Protein 1TEJ (pdb70)

Sequence (125 aa):
SVNPCCDPVICKPRDGEHCISGPCCNNCKFLNSGTICQRARGDGNHDYCTGITTDCPRNRYNNSVNPCCDPQTCKPIEGKHCISGPCCENCYFLRSGTICQRARGDGNNDYCTGITPDCPRNRYN

B-factor: mean 43.68, std 14.2, range [21.88, 93.53]

Nearest PDB structures (foldseek):
  1tej-assembly1_B  TM=1.016E+00  e=1.240E-13  Echis carinatus
  1rmr-assembly1_A-2  TM=1.002E+00  e=1.008E-11  Echis carinatus
  1tej-assembly1_A  TM=1.004E+00  e=4.757E-11  Echis carinatus
  1z1x-assembly1_A-2  TM=9.925E-01  e=5.206E-10  Echis carinatus
  3c05-assembly2_D  TM=8.806E-01  e=7.278E-07  unclassified

Solvent-accessible surface area: 9000 Å² total; per-residue (Å²): 119,56,37,115,9,7,36,42,58,82,10,108,41,126,152,64,51,92,6,28,75,35,84,0,16,81,128,18,92,55,48,122,78,48,52,62,32,104,159,34,239,61,140,51,76,30,20,92,5,51,23,135,55,35,73,35,31,154,22,197,194,115,175,86,46,34,115,9,6,39,41,115,66,4,128,29,74,173,61,81,88,6,31,74,35,86,0,16,101,121,15,89,57,46,208,67,44,55,59,35,109,169,38,242,74,100,64,49,26,21,90,3,45,25,132,47,49,72,35,23,156,26,198,191,106

Radius of gyration: 18.89 Å; Cα contacts (8 Å, |Δi|>4): 278; chains: 2; bounding box: 61×30×39 Å

CATH clas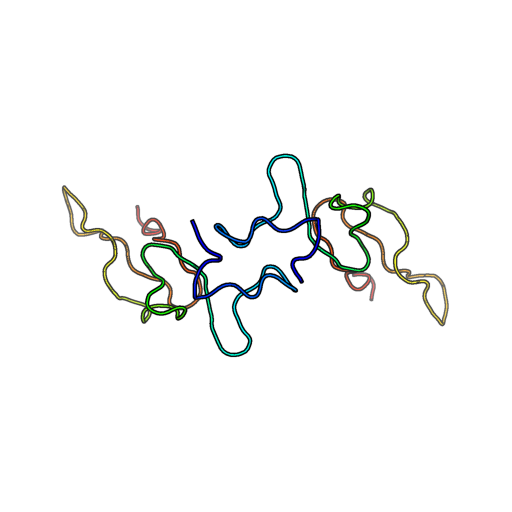sification: 4.10.70.10

InterPro domains:
  IPR001762 Disintegrin domain [PF00200] (3-59)
  IPR001762 Disintegrin domain [PR00289] (19-38)
  IPR001762 Disintegrin domain [PR00289] (47-59)
  IPR001762 Disintegrin domain [PS50214] (1-62)
  IPR001762 Disintegrin domain [SM00050] (1-62)
  IPR018358 Disintegrin, conserved site [PS00427] (19-38)
  IPR036436 Disintegrin domain superfamily [G3DSA:4.10.70.10] (1-62)
  IPR036436 Disintegrin domain superfamily [SSF57552] (2-61)

Foldseek 3Di:
DDQPQADVVVRDGDDPFQAGAALQADPRHGNQWFDFSAADPDDGQTFTGHRRDRYTDGRPVD/DDPQPQADPVVRAGDPPFQAGAEQQADPRHGHDWQDFRAQDPPDHQTWTGHRRDRYTDRRPVD

Structure (mmCIF, N/CA/C/O backbone):
data_1TEJ
#
_entry.id   1TEJ
#
_cell.length_a   90.718
_cell.length_b   90.718
_cell.length_c   55.477
_cell.angle_alpha   90.00
_cell.angle_beta   90.00
_cell.angle_gamma   90.00
#
_symmetry.space_group_name_H-M   'P 43 21 2'
#
loop_
_entity.id
_entity.type
_entity.pdbx_description
1 polymer 'disintegrin chain A'
2 polymer 'disintegrin chain B'
3 water water
#
loop_
_atom_site.group_PDB
_atom_site.id
_atom_site.type_symbol
_atom_site.label_atom_id
_atom_site.label_alt_id
_atom_site.label_comp_id
_atom_site.label_asym_id
_atom_site.label_entity_id
_atom_site.label_seq_id
_atom_site.pdbx_PDB_ins_code
_atom_site.Cartn_x
_atom_site.Cartn_y
_atom_site.Cartn_z
_atom_site.occupancy
_atom_site.B_iso_or_equiv
_atom_site.auth_seq_id
_atom_site.auth_comp_id
_atom_site.auth_asym_id
_atom_site.auth_atom_id
_atom_site.pdbx_PDB_model_num
ATOM 1 N N . SER A 1 2 ? -15.192 24.328 12.183 1.00 61.59 2 SER A N 1
ATOM 2 C CA . SER A 1 2 ? -15.566 22.891 12.359 1.00 60.64 2 SER A CA 1
ATOM 3 C C . SER A 1 2 ? -16.462 22.681 13.581 1.00 59.20 2 SER A C 1
ATOM 4 O O . SER A 1 2 ? -16.717 23.612 14.349 1.00 58.90 2 SER A O 1
ATOM 7 N N . VAL A 1 3 ? -16.943 21.452 13.738 1.00 55.08 3 VAL A N 1
ATOM 8 C CA . VAL A 1 3 ? -17.481 20.964 15.000 1.00 56.00 3 VAL A CA 1
ATOM 9 C C . VAL A 1 3 ? -16.527 19.929 15.605 1.00 54.98 3 VAL A C 1
ATOM 10 O O . VAL A 1 3 ? -15.957 19.113 14.872 1.00 52.54 3 VAL A O 1
ATOM 12 N N . ASN A 1 4 ? -16.285 20.018 16.916 1.00 54.25 4 ASN A N 1
ATOM 13 C CA . ASN A 1 4 ? -15.436 19.042 17.617 1.00 52.83 4 ASN A CA 1
ATOM 14 C C . ASN A 1 4 ? -16.127 17.678 17.585 1.00 50.84 4 ASN A C 1
ATOM 15 O O . ASN A 1 4 ? -17.348 17.617 17.717 1.00 49.16 4 ASN A O 1
ATOM 20 N N . PRO A 1 5 ? -15.371 16.588 17.423 1.00 48.79 5 PRO A N 1
ATOM 21 C CA . PRO A 1 5 ? -15.981 15.264 17.200 1.00 43.94 5 PRO A CA 1
ATOM 22 C C . PRO A 1 5 ? -16.817 14.731 18.368 1.00 40.46 5 PRO A C 1
ATOM 23 O O . PRO A 1 5 ? -17.644 13.845 18.158 1.00 38.43 5 PRO A O 1
ATOM 27 N N . CYS A 1 6 ? -16.670 15.323 19.556 1.00 33.27 6 CYS A N 1
ATOM 28 C CA . CYS A 1 6 ? -17.415 14.914 20.748 1.00 33.39 6 CYS A CA 1
ATOM 29 C C . CYS A 1 6 ? -18.779 15.632 20.887 1.00 35.65 6 CYS A C 1
ATOM 30 O O . CYS A 1 6 ? -19.684 15.145 21.570 1.00 34.12 6 CYS A O 1
ATOM 33 N N . CYS A 1 7 ? -18.931 16.756 20.193 1.00 34.44 7 CYS A N 1
ATOM 34 C CA . CYS A 1 7 ? -20.103 17.630 20.358 1.00 36.11 7 CYS A CA 1
ATOM 35 C C . CYS A 1 7 ? -21.341 17.196 19.558 1.00 36.33 7 CYS A C 1
ATOM 36 O O . CYS A 1 7 ? -21.257 17.038 18.336 1.00 35.52 7 CYS A O 1
ATOM 39 N N . ASP A 1 8 ? -22.507 17.204 20.209 1.00 37.96 8 ASP A N 1
ATOM 40 C CA . ASP A 1 8 ? -23.800 17.286 19.506 1.00 40.47 8 ASP A CA 1
ATOM 41 C C . ASP A 1 8 ? -24.270 18.743 19.404 1.00 40.48 8 ASP A C 1
ATOM 42 O O . ASP A 1 8 ? -24.662 19.319 20.399 1.00 41.59 8 ASP A O 1
ATOM 47 N N . PRO A 1 9 ? -24.165 19.354 18.227 1.00 41.38 9 PRO A N 1
ATOM 48 C CA . PRO A 1 9 ? -24.281 20.811 18.097 1.00 45.22 9 PRO A CA 1
ATOM 49 C C . PRO A 1 9 ? -25.733 21.305 18.059 1.00 48.49 9 PRO A C 1
ATOM 50 O O . PRO A 1 9 ? -25.949 22.517 18.126 1.00 48.24 9 PRO A O 1
ATOM 54 N N . VAL A 1 10 ? -26.691 20.382 18.114 1.00 50.22 10 VAL A N 1
ATOM 55 C CA . VAL A 1 10 ? -28.106 20.725 18.190 1.00 56.10 10 VAL A CA 1
ATOM 56 C C . VAL A 1 10 ? -28.478 20.907 19.651 1.00 57.36 10 VAL A C 1
ATOM 57 O O . VAL A 1 10 ? -29.108 21.893 20.035 1.00 59.97 10 VAL A O 1
ATOM 61 N N . ILE A 1 11 ? -27.903 20.055 20.489 1.00 57.62 11 ILE A N 1
ATOM 62 C CA . ILE A 1 11 ? -28.086 20.166 21.926 1.00 56.14 11 ILE A CA 1
ATOM 63 C C . ILE A 1 11 ? -27.006 21.014 22.603 1.00 52.48 11 ILE A C 1
ATOM 64 O O . ILE A 1 11 ? -27.202 21.505 23.704 1.00 52.58 11 ILE A O 1
ATOM 69 N N . CYS A 1 12 ? -25.860 21.186 21.957 1.00 47.83 12 CYS A N 1
ATOM 70 C CA . CYS A 1 12 ? -24.666 21.655 22.670 1.00 44.19 12 CYS A CA 1
ATOM 71 C C . CYS A 1 12 ? -24.364 20.824 23.910 1.00 41.79 12 CYS A C 1
ATOM 72 O O . CYS A 1 12 ? -24.045 21.373 24.963 1.00 42.42 12 CYS A O 1
ATOM 75 N N . LYS A 1 13 ? -24.388 19.501 23.771 1.00 41.30 13 LYS A N 1
ATOM 76 C CA . LYS A 1 13 ? -23.821 18.619 24.795 1.00 40.86 13 LYS A CA 1
ATOM 77 C C . LYS A 1 13 ? -22.964 17.541 24.145 1.00 36.98 13 LYS A C 1
ATOM 78 O O . LYS A 1 13 ? -23.093 17.296 22.950 1.00 35.97 13 LYS A O 1
ATOM 84 N N . PRO A 1 14 ? -22.216 16.789 24.951 1.00 38.32 14 PRO A N 1
ATOM 85 C CA . 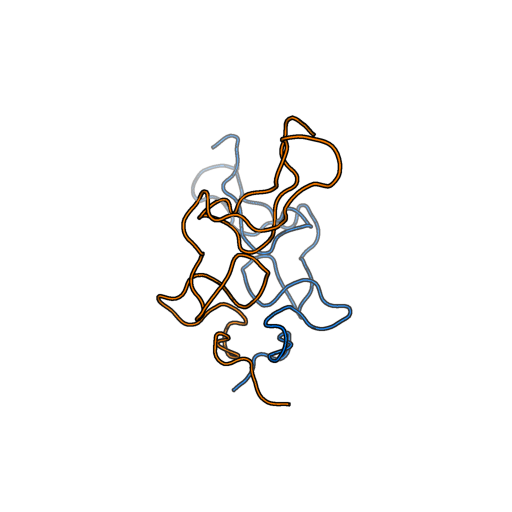PRO A 1 14 ? -21.540 15.594 24.436 1.00 36.88 14 PRO A CA 1
ATOM 86 C C . PRO A 1 14 ? -22.542 14.633 23.798 1.00 39.18 14 PRO A C 1
ATOM 87 O O . PRO A 1 14 ? -23.671 14.479 24.284 1.00 38.85 14 PRO A O 1
ATOM 91 N N . ARG A 1 15 ? -22.132 14.011 22.700 1.00 39.73 15 ARG A N 1
ATOM 92 C CA . ARG A 1 15 ? -22.972 13.048 22.001 1.00 42.70 15 ARG A CA 1
ATOM 93 C C . ARG A 1 15 ? -23.350 11.838 22.838 1.00 46.24 15 ARG A C 1
ATOM 94 O O . ARG A 1 15 ? -22.661 11.470 23.800 1.00 39.28 15 ARG A O 1
ATOM 102 N N . ASP A 1 16 ? -24.435 11.188 22.423 1.00 48.49 16 ASP A N 1
ATOM 103 C CA . ASP A 1 16 ? -24.955 10.022 23.128 1.00 52.49 16 ASP A CA 1
ATOM 104 C C . ASP A 1 16 ? -23.844 9.008 23.369 1.00 49.88 16 ASP A C 1
ATOM 105 O O . ASP A 1 16 ? -23.065 8.722 22.472 1.00 50.21 16 ASP A O 1
ATOM 110 N N . GLY A 1 17 ? -23.711 8.546 24.606 1.00 52.28 17 GLY A N 1
ATOM 111 C CA . GLY A 1 17 ? -22.651 7.614 24.948 1.00 51.40 17 GLY A CA 1
ATOM 112 C C . GLY A 1 17 ? -21.338 8.252 25.385 1.00 51.69 17 GLY A C 1
ATOM 113 O O . GLY A 1 17 ? -20.436 7.542 25.845 1.00 53.48 17 GLY A O 1
ATOM 114 N N . GLU A 1 18 ? -21.208 9.573 25.255 1.00 46.77 18 GLU A N 1
ATOM 115 C CA . GLU A 1 18 ? -19.943 10.231 25.601 1.00 41.09 18 GLU A CA 1
ATOM 116 C C . GLU A 1 18 ? -20.063 11.020 26.903 1.00 39.89 18 GLU A C 1
ATOM 117 O O . GLU A 1 18 ? -21.162 11.153 27.437 1.00 40.30 18 GLU A O 1
ATOM 123 N N . HIS A 1 19 ? -18.937 11.511 27.429 1.00 36.38 19 HIS A N 1
ATOM 124 C CA . HIS A 1 19 ? -18.892 12.070 28.784 1.00 35.38 19 HIS A CA 1
ATOM 125 C C . HIS A 1 19 ? -18.638 13.580 28.715 1.00 33.37 19 HIS A C 1
ATOM 126 O O . HIS A 1 19 ? -19.045 14.321 29.625 1.00 32.27 19 HIS A O 1
ATOM 133 N N . CYS A 1 20 ? -17.714 13.955 27.824 1.00 30.68 20 CYS A N 1
ATOM 134 C CA . CYS A 1 20 ? -17.025 15.246 27.869 1.00 32.15 20 CYS A CA 1
ATOM 135 C C . CYS A 1 20 ? -16.536 15.662 26.474 1.00 31.78 20 CYS A C 1
ATOM 136 O O . CYS A 1 20 ? -16.539 14.845 25.537 1.00 34.64 20 CYS A O 1
ATOM 139 N N . ILE A 1 21 ? -16.103 16.917 26.350 1.00 33.52 21 ILE A N 1
ATOM 140 C CA . ILE A 1 21 ? -15.597 17.469 25.092 1.00 33.74 21 ILE A CA 1
ATOM 141 C C . ILE A 1 21 ? -14.070 17.597 25.056 1.00 36.15 21 ILE A C 1
ATOM 142 O O . ILE A 1 21 ? -13.417 17.072 24.147 1.00 34.46 21 ILE A O 1
ATOM 147 N N . SER A 1 22 ? -13.517 18.368 25.990 1.00 32.59 22 SER A N 1
ATOM 148 C CA . SER A 1 22 ? -12.082 18.593 26.062 1.00 38.10 22 SER A CA 1
ATOM 149 C C . SER A 1 22 ? -11.687 18.886 27.509 1.00 34.77 22 SER A C 1
ATOM 150 O O . SER A 1 22 ? -12.543 18.925 28.391 1.00 36.78 22 SER A O 1
ATOM 153 N N . GLY A 1 23 ? -10.404 19.111 27.768 1.00 35.14 23 GLY A N 1
ATOM 154 C CA . GLY A 1 23 ? -9.972 19.366 29.137 1.00 32.48 23 GLY A CA 1
ATOM 155 C C . GLY A 1 23 ? -8.915 18.363 29.563 1.00 31.93 23 GLY A C 1
ATOM 156 O O . GLY A 1 23 ? -8.707 17.394 28.858 1.00 31.74 23 GLY A O 1
ATOM 157 N N . PRO A 1 24 ? -8.093 18.715 30.551 1.00 29.63 24 PRO A N 1
ATOM 158 C CA . PRO A 1 24 ? -6.943 17.879 30.913 1.00 31.80 24 PRO A CA 1
ATOM 159 C C . PRO A 1 24 ? -7.398 16.480 31.341 1.00 30.49 24 PRO A C 1
ATOM 160 O O . PRO A 1 24 ? -6.580 15.577 31.243 1.00 31.48 24 PRO A O 1
ATOM 164 N N . CYS A 1 25 ? -8.612 16.345 31.889 1.00 26.97 25 CYS A N 1
ATOM 165 C CA . CYS A 1 25 ? -9.141 15.049 32.345 1.00 26.14 25 CYS A CA 1
ATOM 166 C C . CYS A 1 25 ? -10.234 14.468 31.442 1.00 28.08 25 CYS A C 1
ATOM 167 O O . CYS A 1 25 ? -11.050 13.648 31.888 1.00 27.29 25 CYS A O 1
ATOM 170 N N . CYS A 1 26 ? -10.136 14.775 30.144 1.00 28.29 26 CYS A N 1
ATOM 171 C CA . CYS A 1 26 ? -10.987 14.225 29.086 1.00 31.37 26 CYS A CA 1
ATOM 172 C C . CYS A 1 26 ? -10.057 13.671 27.996 1.00 31.26 26 CYS A C 1
ATOM 173 O O . CYS A 1 26 ? -9.079 14.327 27.641 1.00 35.15 26 CYS A O 1
ATOM 176 N N . ASN A 1 27 ? -10.367 12.492 27.465 1.00 31.58 27 ASN A N 1
ATOM 177 C CA . ASN A 1 27 ? -9.587 11.890 26.364 1.00 33.86 27 ASN A CA 1
ATOM 178 C C . ASN A 1 27 ? -10.523 11.016 25.520 1.00 33.10 27 ASN A C 1
ATOM 179 O O . ASN A 1 27 ? -11.342 10.255 26.051 1.00 30.07 27 ASN A O 1
ATOM 184 N N . ASN A 1 28 ? -10.579 11.326 24.229 1.00 35.09 28 ASN A N 1
ATOM 185 C CA . ASN A 1 28 ? -11.550 10.713 23.332 1.00 36.70 28 ASN A CA 1
ATOM 186 C C . ASN A 1 28 ? -12.999 10.808 23.815 1.00 35.10 28 ASN A C 1
ATOM 187 O O . ASN A 1 28 ? -13.752 9.834 23.731 1.00 32.46 28 ASN A O 1
ATOM 192 N N . CYS A 1 29 ? -13.403 11.980 24.308 1.00 34.01 29 CYS A N 1
ATOM 193 C CA . CYS A 1 29 ? -14.799 12.196 24.723 1.00 30.30 29 CYS A CA 1
ATOM 194 C C . CYS A 1 29 ? -15.206 11.474 26.022 1.00 34.81 29 CYS A C 1
ATOM 195 O O . CYS A 1 29 ? -16.375 11.538 26.425 1.00 32.83 29 CYS A O 1
ATOM 198 N N . LYS A 1 30 ? -14.253 10.817 26.687 1.00 31.94 30 LYS A N 1
ATOM 199 C CA . LYS A 1 30 ? -14.520 10.210 27.994 1.00 33.16 30 LYS A CA 1
ATOM 200 C C . LYS A 1 30 ? -13.682 10.806 29.143 1.00 30.39 30 LYS A C 1
ATOM 201 O O . LYS A 1 30 ? -12.584 11.294 28.906 1.00 29.69 30 LYS A O 1
ATOM 207 N N . PHE A 1 31 ? -14.164 10.700 30.381 1.00 28.77 31 PHE A N 1
ATOM 208 C CA . PHE A 1 31 ? -13.393 11.141 31.549 1.00 26.79 31 PHE A CA 1
ATOM 209 C C . PHE A 1 31 ? -12.178 10.216 31.765 1.00 30.87 31 PHE A C 1
ATOM 210 O O . PHE A 1 31 ? -12.312 8.997 31.697 1.00 30.95 31 PHE A O 1
ATOM 218 N N . LEU A 1 32 ? -11.019 10.767 32.115 1.00 27.72 32 LEU A N 1
ATOM 219 C CA . LEU A 1 32 ? -9.909 9.892 32.552 1.00 28.10 32 LEU A CA 1
ATOM 220 C C . LEU A 1 32 ? -10.252 9.300 33.924 1.00 29.90 32 LEU A C 1
ATOM 221 O O . LEU A 1 32 ? -11.001 9.908 34.716 1.00 27.45 32 LEU A O 1
ATOM 226 N N . ASN A 1 33 ? -9.687 8.131 34.232 1.00 28.70 33 ASN A N 1
ATOM 227 C CA . ASN A 1 33 ? -10.017 7.445 35.481 1.00 28.04 33 ASN A CA 1
ATOM 228 C C . ASN A 1 33 ? -9.676 8.309 36.691 1.00 26.24 33 ASN A C 1
ATOM 229 O O . ASN A 1 33 ? -8.659 9.013 36.707 1.00 28.08 33 ASN A O 1
ATOM 234 N N . SER A 1 34 ? -10.509 8.218 37.723 1.00 26.62 34 SER A N 1
ATOM 235 C CA . SER A 1 34 ? -10.206 8.798 39.028 1.00 30.11 34 SER A CA 1
ATOM 236 C C . SER A 1 34 ? -8.816 8.411 39.508 1.00 31.58 34 SER A C 1
ATOM 237 O O . SER A 1 34 ? -8.489 7.222 39.523 1.00 28.52 34 SER A O 1
ATOM 240 N N . GLY A 1 35 ? -8.066 9.388 40.007 1.00 27.84 35 GLY A N 1
ATOM 241 C CA . GLY A 1 35 ? -6.676 9.153 40.415 1.00 29.14 35 GLY A CA 1
ATOM 242 C C . GLY A 1 35 ? -5.566 9.345 39.382 1.00 26.03 35 GLY A C 1
ATOM 243 O O . GLY A 1 35 ? -4.378 9.239 39.721 1.00 29.32 35 GLY A O 1
ATOM 244 N N . THR A 1 36 ? -5.914 9.520 38.112 1.00 25.25 36 THR A N 1
ATOM 245 C CA . THR A 1 36 ? -4.914 9.782 37.069 1.00 28.67 36 THR A CA 1
ATOM 246 C C . THR A 1 36 ? -4.232 11.120 37.386 1.00 31.28 36 THR A C 1
ATOM 247 O O . THR A 1 36 ? -4.918 12.116 37.624 1.00 29.66 36 THR A O 1
ATOM 251 N N . ILE A 1 37 ? -2.901 11.183 37.393 1.00 30.54 37 ILE A N 1
ATOM 252 C CA . ILE A 1 37 ? -2.237 12.459 37.718 1.00 30.87 37 ILE A CA 1
ATOM 253 C C . ILE A 1 37 ? -2.407 13.424 36.538 1.00 30.14 37 ILE A C 1
ATOM 254 O O . ILE A 1 37 ? -2.152 13.035 35.395 1.00 29.81 37 ILE A O 1
ATOM 259 N N . CYS A 1 38 ? -2.953 14.623 36.773 1.00 29.75 38 CYS A N 1
ATOM 260 C CA . CYS A 1 38 ? -3.125 15.589 35.683 1.00 30.12 38 CYS A CA 1
ATOM 261 C C . CYS A 1 38 ? -2.162 16.780 35.708 1.00 31.95 38 CYS A C 1
ATOM 262 O O . CYS A 1 38 ? -2.002 17.483 34.687 1.00 30.85 38 CYS A O 1
ATOM 265 N N . GLN A 1 39 ? -1.497 16.984 36.842 1.00 29.51 39 GLN A N 1
ATOM 266 C CA . GLN A 1 39 ? -0.365 17.918 36.905 1.00 33.51 39 GLN A CA 1
ATOM 267 C C . GLN A 1 39 ? 0.568 17.601 38.068 1.00 33.81 39 GLN A C 1
ATOM 268 O O . GLN A 1 39 ? 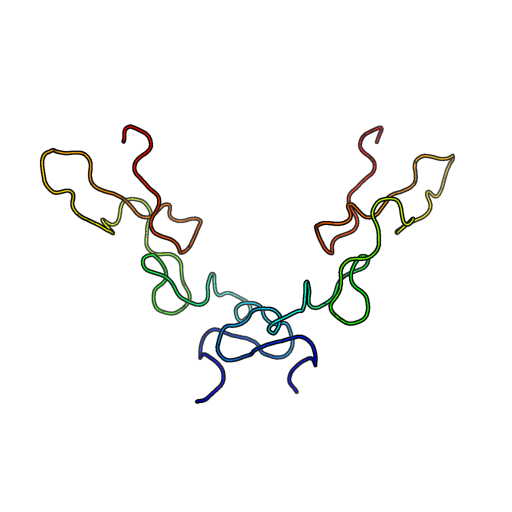0.131 17.530 39.226 1.00 33.45 39 GLN A O 1
ATOM 274 N N . ARG A 1 40 ? 1.855 17.417 37.781 1.00 29.94 40 ARG A N 1
ATOM 275 C CA . ARG A 1 40 ? 2.805 17.089 38.831 1.00 29.79 40 ARG A CA 1
ATOM 276 C C . ARG A 1 40 ? 3.286 18.363 39.508 1.00 34.88 40 ARG A C 1
ATOM 277 O O . ARG A 1 40 ? 3.350 19.412 38.866 1.00 34.46 40 ARG A O 1
ATOM 285 N N . ALA A 1 41 ? 3.440 18.309 40.830 1.00 36.51 41 ALA A N 1
ATOM 286 C CA . ALA A 1 41 ? 3.777 19.497 41.615 1.00 42.39 41 ALA A CA 1
ATOM 287 C C . ALA A 1 41 ? 5.227 19.922 41.370 1.00 44.04 41 ALA A C 1
ATOM 288 O O . ALA A 1 41 ? 6.093 19.065 41.278 1.00 44.14 41 ALA A O 1
ATOM 290 N N . ARG A 1 42 ? 5.513 21.221 41.456 1.00 50.07 42 ARG A N 1
ATOM 291 C CA . ARG A 1 42 ? 6.896 21.706 41.377 1.00 53.99 42 ARG A CA 1
ATOM 292 C C . ARG A 1 42 ? 7.741 21.300 42.586 1.00 58.97 42 ARG A C 1
ATOM 293 O O . ARG A 1 42 ? 8.772 20.641 42.445 1.00 61.55 42 ARG A O 1
ATOM 301 N N . GLY A 1 43 ? 7.288 21.657 43.783 1.00 62.44 43 GLY A N 1
ATOM 302 C CA . GLY A 1 43 ? 8.003 21.287 44.990 1.00 65.50 43 GLY A CA 1
ATOM 303 C C . GLY A 1 43 ? 7.234 20.281 45.818 1.00 67.35 43 GLY A C 1
ATOM 304 O O . GLY A 1 43 ? 6.095 20.534 46.206 1.00 70.36 43 GLY A O 1
ATOM 305 N N . ASP A 1 44 ? 7.882 19.168 46.149 1.00 68.30 44 ASP A N 1
ATOM 306 C CA . ASP A 1 44 ? 7.259 18.117 46.951 1.00 68.51 44 ASP A CA 1
ATOM 307 C C . ASP A 1 44 ? 6.153 17.385 46.194 1.00 66.39 44 ASP A C 1
ATOM 308 O O . ASP A 1 44 ? 6.250 17.194 44.980 1.00 66.78 44 ASP A O 1
ATOM 313 N N . GLY A 1 45 ? 5.178 16.856 46.927 1.00 62.03 45 GLY A N 1
ATOM 314 C CA . GLY A 1 45 ? 4.463 15.678 46.465 1.00 58.95 45 GLY A CA 1
ATOM 315 C C . GLY A 1 45 ? 2.947 15.793 46.443 1.00 55.01 45 GLY A C 1
ATOM 316 O O . GLY A 1 45 ? 2.248 14.786 46.327 1.00 55.24 45 GLY A O 1
ATOM 317 N N . ASN A 1 46 ? 2.436 17.014 46.562 1.00 50.77 46 ASN A N 1
ATOM 318 C CA . ASN A 1 46 ? 1.004 17.260 46.469 1.00 48.14 46 ASN A CA 1
ATOM 319 C C . ASN A 1 46 ? 0.561 17.482 45.016 1.00 44.36 46 ASN A C 1
ATOM 320 O O . ASN A 1 46 ? 0.432 18.630 44.585 1.00 46.44 46 ASN A O 1
ATOM 325 N N . HIS A 1 47 ? 0.385 16.402 44.252 1.00 39.41 47 HIS A N 1
ATOM 326 C CA . HIS A 1 47 ? 0.058 16.502 42.811 1.00 37.14 47 HIS A CA 1
ATOM 327 C C . HIS A 1 47 ? -1.436 16.788 42.604 1.00 36.75 47 HIS A C 1
ATOM 328 O O . HIS A 1 47 ? -2.221 16.666 43.557 1.00 33.35 47 HIS A O 1
ATOM 335 N N . ASP A 1 48 ? -1.842 17.158 41.387 1.00 31.57 48 ASP A N 1
ATOM 336 C CA . ASP A 1 48 ? -3.283 17.300 41.108 1.00 30.49 48 ASP A CA 1
ATOM 337 C C . ASP A 1 48 ? -3.751 16.045 40.363 1.00 29.73 48 ASP A C 1
ATOM 338 O O . ASP A 1 48 ? -3.038 15.542 39.465 1.00 28.55 48 ASP A O 1
ATOM 343 N N . TYR A 1 49 ? -4.934 15.542 40.730 1.00 28.54 49 TYR A N 1
ATOM 344 C CA . TYR A 1 49 ? -5.465 14.273 40.194 1.00 27.27 49 TYR A CA 1
ATOM 345 C C . TYR A 1 49 ? -6.855 14.442 39.551 1.00 28.08 49 TYR A C 1
ATOM 346 O O . TYR A 1 49 ? -7.673 15.224 40.051 1.00 28.37 49 TYR A O 1
ATOM 355 N N . CYS A 1 50 ? -7.141 13.660 38.509 1.00 23.21 50 CYS A N 1
ATOM 356 C CA . CYS A 1 50 ? -8.476 13.619 37.876 1.00 28.19 50 CYS A CA 1
ATOM 357 C C . CYS A 1 50 ? -9.515 13.025 38.839 1.00 27.57 50 CYS A C 1
ATOM 358 O O . CYS A 1 50 ? -9.166 12.174 39.661 1.00 26.81 50 CYS A O 1
ATOM 361 N N . THR A 1 51 ? -10.759 13.518 38.791 1.00 27.21 51 THR A N 1
ATOM 362 C CA . THR A 1 51 ? -11.816 13.038 39.699 1.00 25.82 51 THR A CA 1
ATOM 363 C C . THR A 1 51 ? -12.522 11.772 39.248 1.00 26.84 51 THR A C 1
ATOM 364 O O . THR A 1 51 ? -13.266 11.165 40.029 1.00 26.03 51 THR A O 1
ATOM 368 N N . GLY A 1 52 ? -12.492 11.523 37.942 1.00 24.12 52 GLY A N 1
ATOM 369 C CA . GLY A 1 52 ? -13.317 10.500 37.340 1.00 26.23 52 GLY A CA 1
ATOM 370 C C . GLY A 1 52 ? -14.680 10.965 36.841 1.00 30.68 52 GLY A C 1
ATOM 371 O O . GLY A 1 52 ? -15.354 10.189 36.162 1.00 30.35 52 GLY A O 1
ATOM 372 N N . ILE A 1 53 ? -15.122 12.157 37.252 1.00 27.45 53 ILE A N 1
ATOM 373 C CA . ILE A 1 53 ? -16.490 12.622 36.933 1.00 30.45 53 ILE A CA 1
ATOM 374 C C . ILE A 1 53 ? -16.587 14.051 36.344 1.00 31.21 53 ILE A C 1
ATOM 375 O O . ILE A 1 53 ? -17.700 14.595 36.201 1.00 30.82 53 ILE A O 1
ATOM 380 N N . THR A 1 54 ? -15.438 14.704 36.142 1.00 29.14 54 THR A N 1
ATOM 381 C CA . THR A 1 54 ? -15.333 16.034 35.500 1.00 29.53 54 THR A CA 1
ATOM 382 C C . THR A 1 54 ? -14.091 16.071 34.608 1.00 32.63 54 THR A C 1
ATOM 383 O O . THR A 1 54 ? -13.209 15.202 34.732 1.00 28.86 54 THR A O 1
ATOM 387 N N . THR A 1 55 ? -14.000 17.073 33.731 1.00 29.29 55 THR A N 1
ATOM 388 C CA . THR A 1 55 ? -12.885 17.172 32.785 1.00 28.57 55 THR A CA 1
ATOM 389 C C . THR A 1 55 ? -11.791 18.155 33.191 1.00 30.35 55 THR A C 1
ATOM 390 O O . THR A 1 55 ? -10.740 18.227 32.531 1.00 30.79 55 THR A O 1
ATOM 394 N N . ASP A 1 56 ? -12.006 18.890 34.280 1.00 28.97 56 ASP A N 1
ATOM 395 C CA . ASP A 1 56 ? -10.982 19.829 34.752 1.00 30.75 56 ASP A CA 1
ATOM 396 C C . ASP A 1 56 ? -9.866 19.105 35.529 1.00 31.83 56 ASP A C 1
ATOM 397 O O . ASP A 1 56 ? -9.981 17.933 35.846 1.00 34.54 56 ASP A O 1
ATOM 402 N N . CYS A 1 57 ? -8.812 19.831 35.885 1.00 27.85 57 CYS A N 1
ATOM 403 C CA . CYS A 1 57 ? -7.761 19.298 36.757 1.00 31.74 57 CYS A CA 1
ATOM 404 C C . CYS A 1 57 ? -7.760 20.037 38.086 1.00 30.88 57 CYS A C 1
ATOM 405 O O . CYS A 1 57 ? -7.135 21.098 38.186 1.00 32.88 57 CYS A O 1
ATOM 408 N N . PRO A 1 58 ? -8.445 19.523 39.114 1.00 31.97 58 PRO A N 1
ATOM 409 C CA . PRO A 1 58 ? -8.637 20.312 40.345 1.00 32.23 58 PRO A CA 1
ATOM 410 C C . PRO A 1 58 ? -7.375 20.434 41.196 1.00 37.28 58 PRO A C 1
ATOM 411 O O . PRO A 1 58 ? -6.567 19.499 41.296 1.00 33.59 58 PRO A O 1
ATOM 415 N N . ARG A 1 59 ? -7.211 21.605 41.804 1.00 35.22 59 ARG A N 1
ATOM 416 C CA . ARG A 1 59 ? -6.138 21.858 42.765 1.00 41.13 59 ARG A CA 1
ATOM 417 C C . ARG A 1 59 ? -6.186 20.939 43.986 1.00 40.09 59 ARG A C 1
ATOM 418 O O . ARG A 1 59 ? -7.198 20.834 44.679 1.00 40.38 59 ARG A O 1
ATOM 426 N N . ASN A 1 60 ? -5.036 20.355 44.294 1.00 39.87 60 ASN A N 1
ATOM 427 C CA . ASN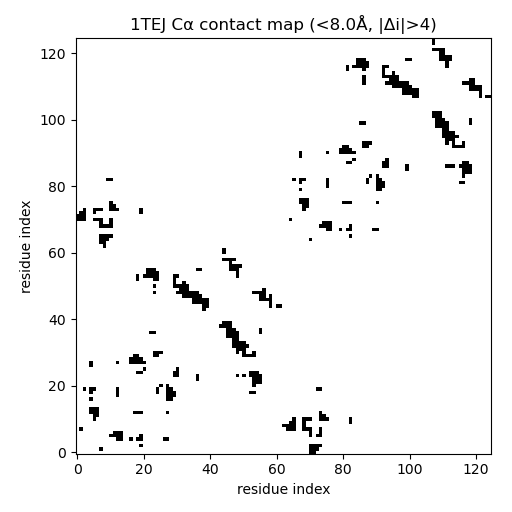 A 1 60 ? -4.866 19.463 45.435 1.00 39.65 60 ASN A CA 1
ATOM 428 C C . ASN A 1 60 ? -5.351 20.140 46.725 1.00 39.29 60 ASN A C 1
ATOM 429 O O . ASN A 1 60 ? -4.978 21.274 46.982 1.00 41.23 60 ASN A O 1
ATOM 434 N N . ARG A 1 61 ? -6.208 19.466 47.488 1.00 41.77 61 ARG A N 1
ATOM 435 C CA . ARG A 1 61 ? -6.961 20.095 48.582 1.00 45.96 61 ARG A CA 1
ATOM 436 C C . ARG A 1 61 ? -6.136 20.247 49.852 1.00 49.51 61 ARG A C 1
ATOM 437 O O . ARG A 1 61 ? -6.588 20.883 50.810 1.00 49.05 61 ARG A O 1
ATOM 445 N N . TYR A 1 62 ? -5.073 19.457 49.964 1.00 51.91 62 TYR A N 1
ATOM 446 C CA . TYR A 1 62 ? -4.084 19.676 51.013 1.00 54.49 62 TYR A CA 1
ATOM 447 C C . TYR A 1 62 ? -3.272 20.906 50.657 1.00 57.97 62 TYR A C 1
ATOM 448 O O . TYR A 1 62 ? -2.526 21.446 51.481 1.00 59.53 62 TYR A O 1
ATOM 457 N N . ASN A 1 63 ? -3.460 21.371 49.428 1.00 60.39 63 ASN A N 1
ATOM 458 C CA . ASN A 1 63 ? -3.005 22.694 49.042 1.00 64.06 63 ASN A CA 1
ATOM 459 C C . ASN A 1 63 ? -1.641 22.651 48.355 1.00 65.48 63 ASN A C 1
ATOM 460 O O . ASN A 1 63 ? -1.530 22.265 47.186 1.00 65.96 63 ASN A O 1
ATOM 465 N N . ASN B 2 1 ? -31.663 19.100 11.925 1.00 69.04 1 ASN B N 1
ATOM 466 C CA . ASN B 2 1 ? -31.717 20.590 11.893 1.00 68.07 1 ASN B CA 1
ATOM 467 C C . ASN B 2 1 ? -30.321 21.206 11.898 1.00 65.71 1 ASN B C 1
ATOM 468 O O . ASN B 2 1 ? -29.334 20.520 11.634 1.00 66.56 1 ASN B O 1
ATOM 473 N N . SER B 2 2 ? -30.243 22.487 12.247 1.00 59.72 2 SER B N 1
ATOM 474 C CA . SER B 2 2 ? -28.987 23.222 12.230 1.00 57.87 2 SER B CA 1
ATOM 475 C C . SER B 2 2 ? -28.357 23.198 13.627 1.00 56.36 2 SER B C 1
ATOM 476 O O . SER B 2 2 ? -28.997 22.788 14.595 1.00 56.71 2 SER B O 1
ATOM 479 N N . VAL B 2 3 ? -27.124 23.680 13.743 1.00 54.61 3 VAL B N 1
ATOM 480 C CA . VAL B 2 3 ? -26.558 23.964 15.059 1.00 53.94 3 VAL B CA 1
ATOM 481 C C . VAL B 2 3 ? -27.403 25.019 15.764 1.00 52.44 3 VAL B C 1
ATOM 482 O O . VAL B 2 3 ? -27.908 25.948 15.127 1.00 51.23 3 VAL B O 1
ATOM 484 N N . ASN B 2 4 ? -27.661 24.792 17.048 1.00 48.68 4 ASN B N 1
ATOM 485 C CA . ASN B 2 4 ? -28.448 25.729 17.865 1.00 47.92 4 ASN B CA 1
ATOM 486 C C . ASN B 2 4 ? -27.864 27.132 17.806 1.00 42.59 4 ASN B C 1
ATOM 487 O O . ASN B 2 4 ? -26.637 27.285 17.862 1.00 44.52 4 ASN B O 1
ATOM 492 N N . PRO B 2 5 ? -28.700 28.165 17.672 1.00 41.16 5 PRO B N 1
ATOM 493 C CA . PRO B 2 5 ? -28.164 29.517 17.480 1.00 38.98 5 PRO B CA 1
ATOM 494 C C . PRO B 2 5 ? -27.303 29.976 18.648 1.00 35.69 5 PRO B C 1
ATOM 495 O O . PRO B 2 5 ? -26.542 30.916 18.464 1.00 35.25 5 PRO B O 1
ATOM 499 N N . CYS B 2 6 ? -27.453 29.367 19.825 1.00 32.38 6 CYS B N 1
ATOM 500 C CA . CYS B 2 6 ? -26.711 29.798 21.001 1.00 32.28 6 CYS B CA 1
ATOM 501 C C . CYS B 2 6 ? -25.387 29.011 21.127 1.00 35.48 6 CYS B C 1
ATOM 502 O O . CYS B 2 6 ? -24.500 29.399 21.883 1.00 32.64 6 CYS B O 1
ATOM 505 N N . CYS B 2 7 ? -25.246 27.941 20.349 1.00 36.01 7 CYS B N 1
ATOM 506 C CA . CYS B 2 7 ? -24.143 26.983 20.546 1.00 38.71 7 CYS B CA 1
ATOM 507 C C . CYS B 2 7 ? -22.928 27.333 19.694 1.00 41.35 7 CYS B C 1
ATOM 508 O O . CYS B 2 7 ? -23.070 27.540 18.489 1.00 41.83 7 CYS B O 1
ATOM 511 N N . ASP B 2 8 ? -21.727 27.280 20.280 1.00 38.45 8 ASP B N 1
ATOM 512 C CA . ASP B 2 8 ? -20.493 27.318 19.495 1.00 39.96 8 ASP B CA 1
ATOM 513 C C . ASP B 2 8 ? -19.973 25.891 19.300 1.00 38.84 8 ASP B C 1
ATOM 514 O O . ASP B 2 8 ? -19.606 25.243 20.277 1.00 39.36 8 ASP B O 1
ATOM 519 N N . PRO B 2 9 ? -20.141 25.341 18.098 1.00 38.34 9 PRO B N 1
ATOM 520 C CA . PRO B 2 9 ? -19.941 23.901 17.874 1.00 37.57 9 PRO B CA 1
ATOM 521 C C . PRO B 2 9 ? -18.458 23.529 18.014 1.00 40.02 9 PRO B C 1
ATOM 522 O O . PRO B 2 9 ? -18.137 22.364 18.232 1.00 40.79 9 PRO B O 1
ATOM 526 N N . GLN B 2 10 ? -17.572 24.522 17.976 1.00 44.48 10 GLN B N 1
ATOM 527 C CA . GLN B 2 10 ? -16.139 24.282 18.192 1.00 48.08 10 GLN B CA 1
ATOM 528 C C . GLN B 2 10 ? -15.838 23.939 19.655 1.00 49.23 10 GLN B C 1
ATOM 529 O O . GLN B 2 10 ? -14.890 23.192 19.945 1.00 49.13 10 GLN B O 1
ATOM 535 N N . THR B 2 11 ? -16.658 24.457 20.573 1.00 46.01 11 THR B N 1
ATOM 536 C CA . THR B 2 11 ? -16.428 24.257 22.006 1.00 44.46 11 THR B CA 1
ATOM 537 C C . THR B 2 11 ? -17.511 23.428 22.682 1.00 42.64 11 THR B C 1
ATOM 538 O O . THR B 2 11 ? -17.330 22.947 23.801 1.00 43.85 11 THR B O 1
ATOM 542 N N . CYS B 2 12 ? -18.662 23.308 22.029 1.00 39.27 12 CYS B N 1
ATOM 543 C CA . CYS B 2 12 ? -19.872 22.780 22.655 1.00 34.34 12 CYS B CA 1
ATOM 544 C C . CYS B 2 12 ? -20.270 23.520 23.935 1.00 35.37 12 CYS B C 1
ATOM 545 O O . CYS B 2 12 ? -20.778 22.909 24.884 1.00 37.55 12 CYS B O 1
ATOM 548 N N . LYS B 2 13 ? -20.060 24.831 23.943 1.00 33.94 13 LYS B N 1
ATOM 549 C CA . LYS B 2 13 ? -20.550 25.696 25.029 1.00 35.22 13 LYS B CA 1
ATOM 550 C C . LYS B 2 13 ? -21.296 26.858 24.371 1.00 34.88 13 LYS B C 1
ATOM 551 O O . LYS B 2 13 ? -21.151 27.071 23.159 1.00 33.11 13 LYS B O 1
ATOM 557 N N . PRO B 2 14 ? -21.999 27.670 25.166 1.00 32.03 14 PRO B N 1
ATOM 558 C CA . PRO B 2 14 ? -22.595 28.909 24.641 1.00 32.68 14 PRO B CA 1
ATOM 559 C C . PRO B 2 14 ? -21.551 29.789 23.942 1.00 34.30 14 PRO B C 1
ATOM 560 O O . PRO B 2 14 ? -20.411 29.894 24.401 1.00 36.23 14 PRO B O 1
ATOM 564 N N . ILE B 2 15 ? -21.960 30.501 22.904 1.00 34.36 15 ILE B N 1
ATOM 565 C CA . ILE B 2 15 ? -21.089 31.500 22.283 1.00 38.61 15 ILE B CA 1
ATOM 566 C C . ILE B 2 15 ? -20.609 32.517 23.306 1.00 42.47 15 ILE B C 1
ATOM 567 O O . ILE B 2 15 ? -21.310 32.805 24.279 1.00 37.93 15 ILE B O 1
ATOM 572 N N . GLU B 2 16 ? -19.377 32.987 23.132 1.00 43.72 16 GLU B N 1
ATOM 573 C CA . GLU B 2 16 ? -18.705 33.770 24.165 1.00 47.56 16 GLU B CA 1
ATOM 574 C C . GLU B 2 16 ? -19.475 35.059 24.452 1.00 44.98 16 GLU B C 1
ATOM 575 O O . GLU B 2 16 ? -19.994 35.690 23.535 1.00 45.28 16 GLU B O 1
ATOM 581 N N . GLY B 2 17 ? -19.739 35.314 25.731 1.00 45.06 17 GLY B N 1
ATOM 582 C CA . GLY B 2 17 ? -20.626 36.403 26.108 1.00 44.65 17 GLY B CA 1
ATOM 583 C C . GLY B 2 17 ? -22.068 36.021 26.427 1.00 45.26 17 GLY B 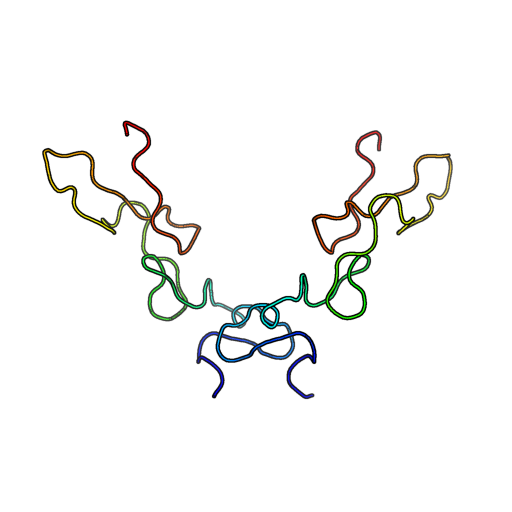C 1
ATOM 584 O O . GLY B 2 17 ? -22.788 36.805 27.063 1.00 45.63 17 GLY B O 1
ATOM 585 N N . LYS B 2 18 ? -22.524 34.871 25.924 1.00 39.87 18 LYS B N 1
ATOM 586 C CA . LYS B 2 18 ? -23.868 34.353 26.247 1.00 34.44 18 LYS B CA 1
ATOM 587 C C . LYS B 2 18 ? -23.846 33.469 27.498 1.00 33.41 18 LYS B C 1
ATOM 588 O O . LYS B 2 18 ? -22.765 33.092 27.973 1.00 34.96 18 LYS B O 1
ATOM 594 N N . HIS B 2 19 ? -25.022 33.123 28.034 1.00 31.96 19 HIS B N 1
ATOM 595 C CA . HIS B 2 19 ? -25.127 32.427 29.325 1.00 30.47 19 HIS B CA 1
ATOM 596 C C . HIS B 2 19 ? -25.494 30.943 29.175 1.00 32.23 19 HIS B C 1
ATOM 597 O O . HIS B 2 19 ? -25.199 30.151 30.074 1.00 29.32 19 HIS B O 1
ATOM 604 N N . CYS B 2 20 ? -26.347 30.628 28.195 1.00 33.11 20 CYS B N 1
ATOM 605 C CA . CYS B 2 20 ? -27.048 29.341 28.177 1.00 30.77 20 CYS B CA 1
ATOM 606 C C . CYS B 2 20 ? -27.531 28.937 26.779 1.00 34.31 20 CYS B C 1
ATOM 607 O O . CYS B 2 20 ? -27.492 29.737 25.846 1.00 35.94 20 CYS B O 1
ATOM 610 N N . ILE B 2 21 ? -27.972 27.688 26.629 1.00 32.17 21 ILE B N 1
ATOM 611 C CA . ILE B 2 21 ? -28.415 27.200 25.324 1.00 34.26 21 ILE B CA 1
ATOM 612 C C . ILE B 2 21 ? -29.949 27.167 25.229 1.00 33.32 21 ILE B C 1
ATOM 613 O O . ILE B 2 21 ? -30.514 27.733 24.312 1.00 36.09 21 ILE B O 1
ATOM 618 N N . SER B 2 22 ? -30.601 26.457 26.144 1.00 32.94 22 SER B N 1
ATOM 619 C CA . SER B 2 22 ? -32.049 26.277 26.127 1.00 36.39 22 SER B CA 1
ATOM 620 C C . SER B 2 22 ? -32.549 26.053 27.562 1.00 36.07 22 SER B C 1
ATOM 621 O O . SER B 2 22 ? -31.741 25.832 28.460 1.00 35.13 22 SER B O 1
ATOM 624 N N . GLY B 2 23 ? -33.869 25.957 27.740 1.00 34.92 23 GLY B N 1
ATOM 625 C CA . GLY B 2 23 ? -34.467 25.658 29.034 1.00 34.84 23 GLY B CA 1
ATOM 626 C C . GLY B 2 23 ? -35.512 26.710 29.397 1.00 31.76 23 GLY B C 1
ATOM 627 O O . GLY B 2 23 ? -35.527 27.780 28.793 1.00 33.67 23 GLY B O 1
ATOM 628 N N . PRO B 2 24 ? -36.416 26.399 30.323 1.00 31.11 24 PRO B N 1
ATOM 629 C CA . PRO B 2 24 ? -37.494 27.340 30.676 1.00 31.95 24 PRO B CA 1
ATOM 630 C C . PRO B 2 24 ? -36.996 28.683 31.222 1.00 32.40 24 PRO B C 1
ATOM 631 O O . PRO B 2 24 ? -37.727 29.674 31.154 1.00 30.39 24 PRO B O 1
ATOM 635 N N . CYS B 2 25 ? -35.763 28.725 31.725 1.00 29.25 25 CYS B N 1
ATOM 636 C CA . CYS B 2 25 ? -35.218 29.951 32.291 1.00 29.23 25 CYS B CA 1
ATOM 637 C C . CYS B 2 25 ? -34.048 30.492 31.468 1.00 30.71 25 CYS B C 1
ATOM 638 O O . CYS B 2 25 ? -33.204 31.233 31.980 1.00 31.05 25 CYS B O 1
ATOM 641 N N . CYS B 2 26 ? -34.029 30.137 30.175 1.00 30.66 26 CYS B N 1
ATOM 642 C CA . CYS B 2 26 ? -33.093 30.689 29.182 1.00 30.21 26 CYS B CA 1
ATOM 643 C C . CYS B 2 26 ? -33.917 31.322 28.059 1.00 32.42 26 CYS B C 1
ATOM 644 O O . CYS B 2 26 ? -34.870 30.717 27.572 1.00 32.80 26 CYS B O 1
ATOM 647 N N . GLU B 2 27 ? -33.562 32.536 27.645 1.00 33.59 27 GLU B N 1
ATOM 648 C CA . GLU B 2 27 ? -34.2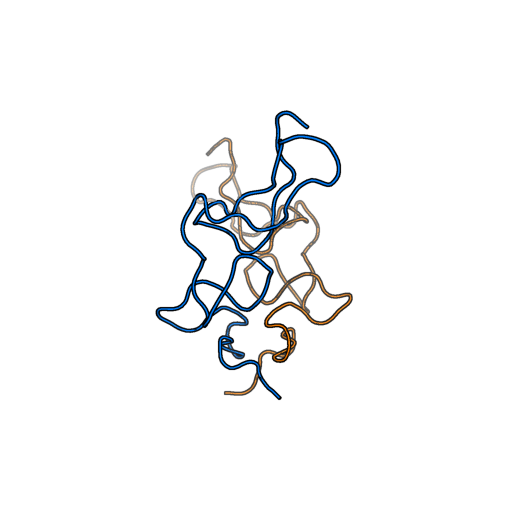16 33.123 26.485 1.00 33.91 27 GLU B CA 1
ATOM 649 C C . GLU B 2 27 ? -33.271 34.044 25.726 1.00 33.92 27 GLU B C 1
ATOM 650 O O . GLU B 2 27 ? -32.447 34.732 26.336 1.00 29.01 27 GLU B O 1
ATOM 656 N N . ASN B 2 28 ? -33.184 33.824 24.415 1.00 34.94 28 ASN B N 1
ATOM 657 C CA . ASN B 2 28 ? -32.129 34.457 23.631 1.00 34.55 28 ASN B CA 1
ATOM 658 C C . ASN B 2 28 ? -30.708 34.194 24.129 1.00 36.06 28 ASN B C 1
ATOM 659 O O . ASN B 2 28 ? -29.835 35.057 24.010 1.00 33.77 28 ASN B O 1
ATOM 664 N N . CYS B 2 29 ? -30.450 32.977 24.613 1.00 34.70 29 CYS B N 1
ATOM 665 C CA . CYS B 2 29 ? -29.104 32.600 25.055 1.00 33.27 29 CYS B CA 1
ATOM 666 C C . CYS B 2 29 ? -28.682 33.230 26.397 1.00 32.02 29 CYS B C 1
ATOM 667 O O . CYS B 2 29 ? -27.497 33.212 26.747 1.00 30.83 29 CYS B O 1
ATOM 670 N N . TYR B 2 30 ? -29.613 33.897 27.086 1.00 29.55 30 TYR B N 1
ATOM 671 C CA . TYR B 2 30 ? -29.307 34.518 28.389 1.00 30.10 30 TYR B CA 1
ATOM 672 C C . TYR B 2 30 ? -30.203 33.956 29.501 1.00 30.09 30 TYR B C 1
ATOM 673 O O . TYR B 2 30 ? -31.303 33.482 29.246 1.00 31.79 30 TYR B O 1
ATOM 682 N N . PHE B 2 31 ? -29.754 34.051 30.750 1.00 29.37 31 PHE B N 1
ATOM 683 C CA . PHE B 2 31 ? -30.594 33.622 31.869 1.00 29.13 31 PHE B CA 1
ATOM 684 C C . PHE B 2 31 ? -31.710 34.651 32.044 1.00 31.87 31 PHE B C 1
ATOM 685 O O . PHE B 2 31 ? -31.423 35.849 32.086 1.00 29.94 31 PHE B O 1
ATOM 693 N N . LEU B 2 32 ? -32.948 34.194 32.220 1.00 29.05 32 LEU B N 1
ATOM 694 C CA . LEU B 2 32 ? -34.043 35.085 32.644 1.00 26.58 32 LEU B CA 1
ATOM 695 C C . LEU 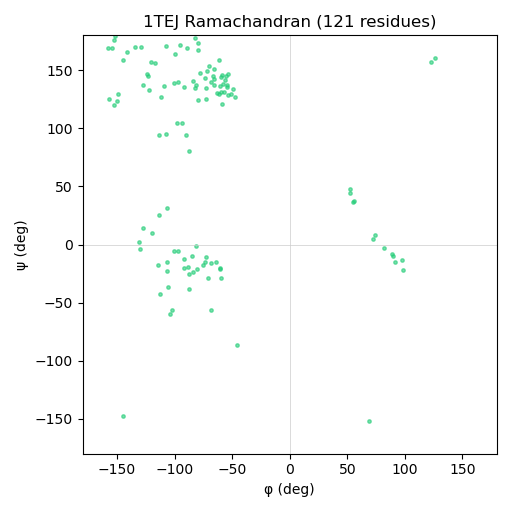B 2 32 ? -33.762 35.578 34.069 1.00 29.43 32 LEU B C 1
ATOM 696 O O . LEU B 2 32 ? -33.168 34.843 34.892 1.00 26.32 32 LEU B O 1
ATOM 701 N N . ARG B 2 33 ? -34.262 36.776 34.391 1.00 24.29 33 ARG B N 1
ATOM 702 C CA . ARG B 2 33 ? -34.021 37.374 35.700 1.00 29.32 33 ARG B CA 1
ATOM 703 C C . ARG B 2 33 ? -34.512 36.481 36.827 1.00 25.02 33 ARG B C 1
ATOM 704 O O . ARG B 2 33 ? -35.610 35.906 36.770 1.00 27.50 33 ARG B O 1
ATOM 712 N N . SER B 2 34 ? -33.722 36.376 37.892 1.00 27.53 34 SER B N 1
ATOM 713 C CA . SER B 2 34 ? -34.210 35.639 39.058 1.00 30.76 34 SER B CA 1
ATOM 714 C C . SER B 2 34 ? -35.553 36.144 39.587 1.00 29.50 34 SER B C 1
ATOM 715 O O . SER B 2 34 ? -35.799 37.356 39.643 1.00 28.30 34 SER B O 1
ATOM 718 N N . GLY B 2 35 ? -36.450 35.212 39.892 1.00 28.70 35 GLY B N 1
ATOM 719 C CA . GLY B 2 35 ? -37.785 35.592 40.342 1.00 32.75 35 GLY B CA 1
ATOM 720 C C . GLY B 2 35 ? -38.829 35.562 39.238 1.00 30.96 35 GLY B C 1
ATOM 721 O O . GLY B 2 35 ? -40.022 35.715 39.516 1.00 30.31 35 GLY B O 1
ATOM 722 N N . THR B 2 36 ? -38.390 35.475 37.984 1.00 26.08 36 THR B N 1
ATOM 723 C CA . THR B 2 36 ? -39.329 35.239 36.875 1.00 28.89 36 THR B CA 1
ATOM 724 C C . THR B 2 36 ? -40.096 33.956 37.141 1.00 29.17 36 THR B C 1
ATOM 725 O O . THR B 2 36 ? -39.508 32.898 37.325 1.00 29.39 36 THR B O 1
ATOM 729 N N . ILE B 2 37 ? -41.416 33.982 37.020 1.00 29.75 37 ILE B N 1
ATOM 730 C CA . ILE B 2 37 ? -42.160 32.778 37.373 1.00 27.19 37 ILE B CA 1
ATOM 731 C C . ILE B 2 37 ? -42.094 31.762 36.238 1.00 29.58 37 ILE B C 1
ATOM 732 O O . ILE B 2 37 ? -42.295 32.137 35.072 1.00 29.87 37 ILE B O 1
ATOM 737 N N . CYS B 2 38 ? -41.635 30.538 36.515 1.00 30.63 38 CYS B N 1
ATOM 738 C CA . CYS B 2 38 ? -41.459 29.554 35.437 1.00 30.77 38 CYS B CA 1
ATOM 739 C C . CYS B 2 38 ? -42.490 28.421 35.405 1.00 31.26 38 CYS B C 1
ATOM 740 O O . CYS B 2 38 ? -42.608 27.708 34.400 1.00 31.30 38 CYS B O 1
ATOM 743 N N . GLN B 2 39 ? -43.108 28.176 36.552 1.00 31.57 39 GLN B N 1
ATOM 744 C CA . GLN B 2 39 ? -44.254 27.273 36.657 1.00 32.63 39 GLN B CA 1
ATOM 745 C C . GLN B 2 39 ? -45.177 27.630 37.819 1.00 32.76 39 GLN B C 1
ATOM 746 O O . GLN B 2 39 ? -44.778 27.612 38.993 1.00 30.95 39 GLN B O 1
ATOM 752 N N . ARG B 2 40 ? -46.437 27.927 37.525 1.00 31.24 40 ARG B N 1
ATOM 753 C CA . ARG B 2 40 ? -47.405 28.157 38.600 1.00 31.49 40 ARG B CA 1
ATOM 754 C C . ARG B 2 40 ? -47.964 26.867 39.189 1.00 33.89 40 ARG B C 1
ATOM 755 O O . ARG B 2 40 ? -48.217 25.919 38.457 1.00 33.40 40 ARG B O 1
ATOM 763 N N . ALA B 2 41 ? -48.072 26.809 40.519 1.00 39.05 41 ALA B N 1
ATOM 764 C CA . ALA B 2 41 ? -48.530 25.593 41.199 1.00 42.79 41 ALA B CA 1
ATOM 765 C C . ALA B 2 41 ? -50.051 25.429 41.118 1.00 47.97 41 ALA B C 1
ATOM 766 O O . ALA B 2 41 ? -50.782 26.402 41.239 1.00 46.24 41 ALA B O 1
ATOM 768 N N . ARG B 2 42 ? -50.518 24.186 41.070 1.00 55.91 42 ARG B N 1
ATOM 769 C CA . ARG B 2 42 ? -51.907 23.866 41.425 1.00 62.51 42 ARG B CA 1
ATOM 770 C C . ARG B 2 42 ? -52.414 24.513 42.717 1.00 66.64 42 ARG B C 1
ATOM 771 O O . ARG B 2 42 ? -53.049 25.573 42.693 1.00 67.42 42 ARG B O 1
ATOM 779 N N . GLY B 2 43 ? -52.167 23.853 43.846 1.00 70.04 43 GLY B N 1
ATOM 780 C CA . GLY B 2 43 ? -53.076 23.934 44.978 1.00 73.42 43 GLY B CA 1
ATOM 781 C C . GLY B 2 43 ? -52.878 25.111 45.924 1.00 74.96 43 GLY B C 1
ATOM 782 O O . GLY B 2 43 ? -53.703 25.338 46.815 1.00 76.02 43 GLY B O 1
ATOM 783 N N . ASP B 2 44 ? -51.777 25.841 45.765 1.00 76.71 44 ASP B N 1
ATOM 784 C CA . ASP B 2 44 ? -51.246 26.645 46.867 1.00 78.31 44 ASP B CA 1
ATOM 785 C C . ASP B 2 44 ? -50.608 27.964 46.428 1.00 77.75 44 ASP B C 1
ATOM 786 O O . ASP B 2 44 ? -51.074 28.600 45.478 1.00 77.67 44 ASP B O 1
ATOM 791 N N . GLY B 2 45 ? -49.580 28.394 47.159 1.00 76.07 45 GLY B N 1
ATOM 792 C CA . GLY B 2 45 ? -48.824 29.584 46.807 1.00 72.21 45 GLY B CA 1
ATOM 793 C C . GLY B 2 45 ? -47.345 29.336 46.541 1.00 69.30 45 GLY B C 1
ATOM 794 O O . GLY B 2 45 ? -46.548 30.279 46.483 1.00 70.90 45 GLY B O 1
ATOM 795 N N . ASN B 2 46 ? -47.046 28.056 46.468 1.00 64.98 46 ASN B N 1
ATOM 796 C CA . ASN B 2 46 ? -45.704 27.656 46.187 1.00 56.74 46 ASN B CA 1
ATOM 797 C C . ASN B 2 46 ? -45.570 27.535 44.620 1.00 49.22 46 ASN B C 1
ATOM 798 O O . ASN B 2 46 ? -45.902 26.503 44.054 1.00 47.91 46 ASN B O 1
ATOM 803 N N . ASN B 2 47 ? -45.099 28.600 43.921 1.00 40.24 47 ASN B N 1
ATOM 804 C CA . ASN B 2 47 ? -44.819 28.534 42.509 1.00 38.95 47 ASN B CA 1
ATOM 805 C C . ASN B 2 47 ? -43.309 28.332 42.363 1.00 37.67 47 ASN B C 1
ATOM 806 O O . ASN B 2 47 ? -42.573 28.554 43.330 1.00 31.72 47 ASN B O 1
ATOM 811 N N . ASP B 2 48 ? -42.857 27.919 41.178 1.00 34.32 48 ASP B N 1
ATOM 812 C CA . ASP B 2 48 ? -41.425 27.795 40.888 1.00 32.23 48 ASP B CA 1
ATOM 813 C C . ASP B 2 48 ? -40.907 29.021 40.154 1.00 31.87 48 ASP B C 1
ATOM 814 O O . ASP B 2 48 ? -41.596 29.574 39.280 1.00 28.61 48 ASP B O 1
ATOM 819 N N . TYR B 2 49 ? -39.700 29.458 40.519 1.00 30.26 49 TYR B N 1
ATOM 820 C CA . TYR B 2 49 ? -39.124 30.701 40.017 1.00 27.28 49 TYR B CA 1
ATOM 821 C C . TYR B 2 49 ? -37.774 30.413 39.352 1.00 30.08 49 TYR B C 1
ATOM 822 O O . TYR B 2 49 ? -36.979 29.636 39.916 1.00 26.44 49 TYR B O 1
ATOM 831 N N . CYS B 2 50 ? -37.446 31.151 38.284 1.00 26.48 50 CYS B N 1
ATOM 832 C CA . CYS B 2 50 ? -36.078 31.168 37.742 1.00 26.86 50 CYS B CA 1
ATOM 833 C C . CYS B 2 50 ? -35.054 31.624 38.758 1.00 28.02 50 CYS B C 1
ATOM 834 O O . CYS B 2 50 ? -35.327 32.544 39.539 1.00 27.88 50 CYS B O 1
ATOM 837 N N . THR B 2 51 ? -33.839 31.060 38.696 1.00 24.73 51 THR B N 1
ATOM 838 C CA . THR B 2 51 ? -32.793 31.383 39.672 1.00 26.96 51 THR B CA 1
ATOM 839 C C . THR B 2 51 ? -31.946 32.594 39.291 1.00 26.28 51 THR B C 1
ATOM 840 O O . THR B 2 51 ? -31.249 33.147 40.153 1.00 28.11 51 THR B O 1
ATOM 844 N N . GLY B 2 52 ? -31.865 32.880 37.992 1.00 25.68 52 GLY B N 1
ATOM 845 C CA . GLY B 2 52 ? -30.945 33.879 37.456 1.00 27.87 52 GLY B CA 1
ATOM 846 C C . GLY B 2 52 ? -29.512 33.392 37.244 1.00 30.26 52 GLY B C 1
ATOM 847 O O . GLY B 2 52 ? -28.660 34.137 36.741 1.00 29.66 52 GLY B O 1
ATOM 848 N N . ILE B 2 53 ? -29.256 32.139 37.622 1.00 29.24 53 ILE B N 1
ATOM 849 C CA . ILE B 2 53 ? -27.901 31.526 37.521 1.00 29.02 53 ILE B CA 1
ATOM 850 C C . ILE B 2 53 ? -27.858 30.138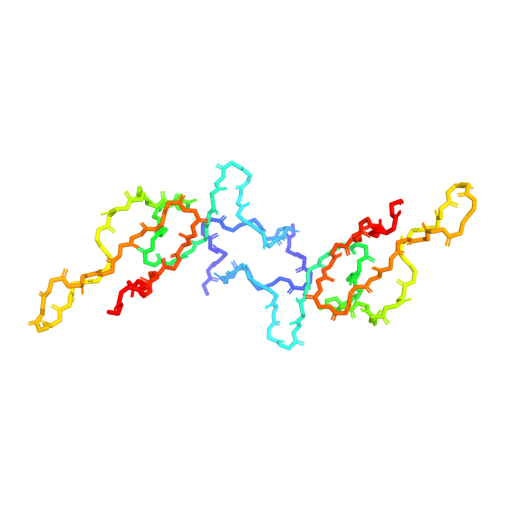 36.826 1.00 32.37 53 ILE B C 1
ATOM 851 O O . ILE B 2 53 ? -26.778 29.560 36.633 1.00 30.02 53 ILE B O 1
ATOM 856 N N . THR B 2 54 ? -29.034 29.635 36.491 1.00 28.56 54 THR B N 1
ATOM 857 C CA . THR B 2 54 ? -29.187 28.326 35.810 1.00 30.30 54 THR B CA 1
ATOM 858 C C . THR B 2 54 ? -30.365 28.417 34.828 1.00 30.68 54 THR B C 1
ATOM 859 O O . THR B 2 54 ? -31.201 29.312 34.962 1.00 30.81 54 THR B O 1
ATOM 863 N N . PRO B 2 55 ? -30.417 27.530 33.827 1.00 31.50 55 PRO B N 1
ATOM 864 C CA . PRO B 2 55 ? -31.435 27.610 32.775 1.00 29.91 55 PRO B CA 1
ATOM 865 C C . PRO B 2 55 ? -32.654 26.712 32.984 1.00 30.32 55 PRO B C 1
ATOM 866 O O . PRO B 2 55 ? -33.607 26.789 32.192 1.00 31.31 55 PRO B O 1
ATOM 870 N N . ASP B 2 56 ? -32.631 25.876 34.023 1.00 31.51 56 ASP B N 1
ATOM 871 C CA . ASP B 2 56 ? -33.751 24.994 34.341 1.00 33.05 56 ASP B CA 1
ATOM 872 C C . ASP B 2 56 ? -34.839 25.743 35.133 1.00 33.59 56 ASP B C 1
ATOM 873 O O . ASP B 2 56 ? -34.637 26.898 35.486 1.00 32.03 56 ASP B O 1
ATOM 878 N N . CYS B 2 57 ? -35.948 25.073 35.458 1.00 33.06 57 CYS B N 1
ATOM 879 C CA . CYS B 2 57 ? -36.985 25.621 36.359 1.00 33.53 57 CYS B CA 1
ATOM 880 C C . CYS B 2 57 ? -36.937 24.913 37.713 1.00 33.44 57 CYS B C 1
ATOM 881 O O . CYS B 2 57 ? -37.508 23.825 37.849 1.00 33.78 57 CYS B O 1
ATOM 884 N N . PRO B 2 58 ? -36.236 25.477 38.700 1.00 32.83 58 PRO B N 1
ATOM 885 C CA . PRO B 2 58 ? -36.034 24.776 39.975 1.00 33.08 58 PRO B CA 1
ATOM 886 C C . PRO B 2 58 ? -37.330 24.565 40.757 1.00 35.28 58 PRO B C 1
ATOM 887 O O . PRO B 2 58 ? -38.167 25.463 40.855 1.00 31.64 58 PRO B O 1
ATOM 891 N N . ARG B 2 59 ? -37.484 23.369 41.314 1.00 34.60 59 ARG B N 1
ATOM 892 C CA . ARG B 2 59 ? -38.499 23.105 42.334 1.00 36.65 59 ARG B CA 1
ATOM 893 C C . ARG B 2 59 ? -38.364 23.992 43.588 1.00 35.04 59 ARG B C 1
ATOM 894 O O . ARG B 2 59 ? -37.340 23.954 44.281 1.00 35.05 59 ARG B O 1
ATOM 902 N N . ASN B 2 60 ? -39.408 24.764 43.894 1.00 35.77 60 ASN B N 1
ATOM 903 C CA . ASN B 2 60 ? -39.450 25.600 45.096 1.00 36.96 60 ASN B CA 1
ATOM 904 C C . ASN B 2 60 ? -39.022 24.784 46.327 1.00 39.87 60 ASN B C 1
ATOM 905 O O . ASN B 2 60 ? -39.590 23.720 46.618 1.00 37.33 60 ASN B O 1
ATOM 910 N N . ARG B 2 61 ? -38.052 25.314 47.065 1.00 38.38 61 ARG B N 1
ATOM 911 C CA . ARG B 2 61 ? -37.360 24.545 48.096 1.00 42.83 61 ARG B CA 1
ATOM 912 C C . ARG B 2 61 ? -38.239 24.322 49.339 1.00 41.83 61 ARG B C 1
ATOM 913 O O . ARG B 2 61 ? -37.961 23.436 50.143 1.00 40.60 61 ARG B O 1
ATOM 921 N N . TYR B 2 62 ? -39.330 25.078 49.469 1.00 40.59 62 TYR B N 1
ATOM 922 C CA . TYR B 2 62 ? -40.344 24.792 50.494 1.00 44.13 62 TYR B CA 1
ATOM 923 C C . TYR B 2 62 ? -41.193 23.589 50.104 1.00 46.82 62 TYR B C 1
ATOM 924 O O . TYR B 2 62 ? -41.919 23.014 50.933 1.00 47.12 62 TYR B O 1
ATOM 933 N N . ASN B 2 63 ? -41.136 23.272 48.818 1.00 48.47 63 ASN B N 1
ATOM 934 C CA . ASN B 2 63 ? -42.019 22.304 48.171 1.00 54.85 63 ASN B CA 1
ATOM 935 C C . ASN B 2 63 ? -43.157 22.897 47.340 1.00 56.47 63 ASN B C 1
ATOM 936 O O . ASN B 2 63 ? -43.143 22.832 46.107 1.00 59.91 63 ASN B O 1
#

Secondary structure (DSSP, 8-state):
---TTEETTTTEEPTT---SSSTTEETTEEPPTT-EEE--SSSS--EE--SS-SS-PPPTT-/-PPPTTEETTTTEEPTT---SSSTTEETTEEPPTT-EEE--SSSS--EE--SS-SS-PPPTT-

Organism: Echis carinatus (NCBI:txid40353)